Protein AF-A0A951AN51-F1 (afdb_monomer_lite)

pLDDT: mean 74.95, std 13.38, range [35.12, 96.12]

Secondary structure (DSSP, 8-state):
--HHHHHHHHSHHHHHHHHHHHHHHHHHHHHH--BTTB--THHHHHHHHHHHHHTT----HHHHHHHHHHHHHHHHHHHHHHHHHHHHHHHHHHHHHHHHHHHHHHHHHHHHHHHHHHHH---HHHHHHHHHHHHHHTT--

Radius of gyration: 22.22 Å; chains: 1; bounding box: 64×44×49 Å

Sequence (141 aa):
MFQWMEILAQGPVAKAILAFSIVAAVGLAFGSLEIRRIRLGAAGVLFAGIFFGQLGMHIDERILEFVRDFGLLLFVYTVGLQVGPGFFSSMKQKGLQLNALGATVVLSGGLIVAGVRFLFHFSAPGIGGLFASGTTDLANH

Foldseek 3Di:
DCVVVVVVCVDLLNVVVVVLVVLQVQLQVQQCDDDPNDRNHVVSSVVSCVVVVVVPPDRPVVNVVVCVVVVVVVVCVVVCVVCVVVLVVCCVPPVPVVVVVVVVVVVVLVVVLVVCCVPPVDDPVVSVVVSVVVVVPPPPD

Structure (mmCIF, N/CA/C/O backbone):
data_AF-A0A951AN51-F1
#
_entry.id   AF-A0A951AN51-F1
#
loop_
_atom_site.group_PDB
_atom_site.id
_atom_site.type_symbol
_atom_site.label_atom_id
_atom_site.label_alt_id
_atom_site.label_comp_id
_atom_site.label_asym_id
_atom_site.label_entity_id
_atom_site.label_seq_id
_atom_site.pdbx_PDB_ins_code
_atom_site.Cartn_x
_atom_site.Cartn_y
_atom_site.Cartn_z
_atom_site.occupancy
_atom_site.B_iso_or_equiv
_atom_site.auth_seq_id
_atom_site.auth_comp_id
_atom_site.auth_asym_id
_atom_site.auth_atom_id
_atom_site.pdbx_PDB_model_num
ATOM 1 N N . MET A 1 1 ? 35.900 4.186 -16.635 1.00 51.53 1 MET A N 1
ATOM 2 C CA . MET A 1 1 ? 35.244 4.931 -15.532 1.00 51.53 1 MET A CA 1
ATOM 3 C C . MET A 1 1 ? 33.712 4.822 -15.557 1.00 51.53 1 MET A C 1
ATOM 5 O O . MET A 1 1 ? 33.131 4.767 -14.487 1.00 51.53 1 MET A O 1
ATOM 9 N N . PHE A 1 2 ? 33.057 4.681 -16.723 1.00 67.50 2 PHE A N 1
ATOM 10 C CA . PHE A 1 2 ? 31.586 4.558 -16.846 1.00 67.50 2 PHE A CA 1
ATOM 11 C C . PHE A 1 2 ? 31.007 3.125 -16.796 1.00 67.50 2 PHE A C 1
ATOM 13 O O . PHE A 1 2 ? 29.797 2.940 -16.832 1.00 67.50 2 PHE A O 1
ATOM 20 N N . GLN A 1 3 ? 31.852 2.103 -16.657 1.00 63.06 3 GLN A N 1
ATOM 21 C CA . GLN A 1 3 ? 31.457 0.690 -16.765 1.00 63.06 3 GLN A CA 1
ATOM 22 C C . GLN A 1 3 ? 30.563 0.206 -15.605 1.00 63.06 3 GLN A C 1
ATOM 24 O O . GLN A 1 3 ? 29.712 -0.657 -15.782 1.00 63.06 3 GLN A O 1
ATOM 29 N N . TRP A 1 4 ? 30.692 0.815 -14.422 1.00 65.19 4 TRP A N 1
ATOM 30 C CA . TRP A 1 4 ? 29.842 0.518 -13.263 1.00 65.19 4 TRP A CA 1
ATOM 31 C C . TRP A 1 4 ? 28.395 0.978 -13.457 1.00 65.19 4 TRP A C 1
ATOM 33 O O . TRP A 1 4 ? 27.475 0.338 -12.956 1.00 65.19 4 TRP A O 1
ATOM 43 N N . MET A 1 5 ? 28.179 2.054 -14.219 1.00 58.59 5 MET A N 1
ATOM 44 C CA . MET A 1 5 ? 26.834 2.548 -14.518 1.00 58.59 5 MET A CA 1
ATOM 45 C C . MET A 1 5 ? 26.113 1.637 -15.512 1.00 58.59 5 MET A C 1
ATOM 47 O O . MET A 1 5 ? 24.915 1.431 -15.367 1.00 58.59 5 MET A O 1
ATOM 51 N N . GLU A 1 6 ? 26.831 1.032 -16.463 1.00 62.28 6 GLU A N 1
ATOM 52 C CA . GLU A 1 6 ? 26.261 0.017 -17.357 1.00 62.28 6 GLU A CA 1
ATOM 53 C C . GLU A 1 6 ? 25.899 -1.270 -16.619 1.00 62.28 6 GLU A C 1
ATOM 55 O O . GLU A 1 6 ? 24.825 -1.808 -16.853 1.00 62.28 6 GLU A O 1
ATOM 60 N N . ILE A 1 7 ? 26.729 -1.739 -15.685 1.00 60.94 7 ILE A N 1
ATOM 61 C CA . ILE A 1 7 ? 26.425 -2.947 -14.896 1.00 60.94 7 ILE A CA 1
ATOM 62 C C . ILE A 1 7 ? 25.193 -2.717 -14.004 1.00 60.94 7 ILE A C 1
ATOM 64 O O . ILE A 1 7 ? 24.346 -3.602 -13.874 1.00 60.94 7 ILE A O 1
ATOM 68 N N . LEU A 1 8 ? 25.046 -1.508 -13.448 1.00 58.47 8 LEU A N 1
ATOM 69 C CA . LEU A 1 8 ? 23.849 -1.116 -12.701 1.00 58.47 8 LEU A CA 1
ATOM 70 C C . LEU A 1 8 ? 22.628 -0.936 -13.619 1.00 58.47 8 LEU A C 1
ATOM 72 O O . LEU A 1 8 ? 21.544 -1.368 -13.246 1.00 58.47 8 LEU A O 1
ATOM 76 N N . ALA A 1 9 ? 22.781 -0.367 -14.820 1.00 56.53 9 ALA A N 1
ATOM 77 C CA . ALA A 1 9 ? 21.678 -0.110 -15.756 1.00 56.53 9 ALA A CA 1
ATOM 78 C C . ALA A 1 9 ? 21.217 -1.349 -16.551 1.00 56.53 9 ALA A C 1
ATOM 80 O O . ALA A 1 9 ? 20.058 -1.426 -16.962 1.00 56.53 9 ALA A O 1
ATOM 81 N N . GLN A 1 10 ? 22.095 -2.330 -16.770 1.00 58.25 10 GLN A N 1
ATOM 82 C CA . GLN A 1 10 ? 21.780 -3.572 -17.485 1.00 58.25 10 GLN A CA 1
ATOM 83 C C . GLN A 1 10 ? 21.182 -4.650 -16.567 1.00 58.25 10 GLN A C 1
ATOM 85 O O . GLN A 1 10 ? 20.599 -5.617 -17.065 1.00 58.25 10 GLN A O 1
ATOM 90 N N . GLY A 1 11 ? 21.272 -4.469 -15.245 1.00 69.06 11 GLY A N 1
ATOM 91 C CA . GLY A 1 11 ? 20.715 -5.384 -14.255 1.00 69.06 11 GLY A CA 1
ATOM 92 C C . GLY A 1 11 ? 19.180 -5.492 -14.336 1.00 69.06 11 GLY A C 1
ATOM 93 O O . GLY A 1 11 ? 18.504 -4.471 -14.498 1.00 69.06 11 GLY A O 1
ATOM 94 N N . PRO A 1 12 ? 18.596 -6.695 -14.155 1.00 71.62 12 PRO A N 1
ATOM 95 C CA . PRO A 1 12 ? 17.140 -6.901 -14.123 1.00 71.62 12 PRO A CA 1
ATOM 96 C C . PRO A 1 12 ? 16.417 -5.970 -13.136 1.00 71.62 12 PRO A C 1
ATOM 98 O O . PRO A 1 12 ? 15.301 -5.521 -13.389 1.00 71.62 12 PRO A O 1
ATOM 101 N N . VAL A 1 13 ? 17.095 -5.624 -12.037 1.00 79.81 13 VAL A N 1
ATOM 102 C CA . VAL A 1 13 ? 16.582 -4.764 -10.965 1.00 79.81 13 VAL A CA 1
ATOM 103 C C . VAL A 1 13 ? 16.401 -3.316 -11.416 1.00 79.81 13 VAL A C 1
ATOM 105 O O . VAL A 1 13 ? 15.356 -2.727 -11.154 1.00 79.81 13 VAL A O 1
ATOM 108 N N . ALA A 1 14 ? 17.369 -2.734 -12.128 1.00 81.69 14 ALA A N 1
ATOM 109 C CA . ALA A 1 14 ? 17.257 -1.348 -12.578 1.00 81.69 14 ALA A CA 1
ATOM 110 C C . ALA A 1 14 ? 16.135 -1.173 -13.606 1.00 81.69 14 ALA A C 1
ATOM 112 O O . ALA A 1 14 ? 15.373 -0.211 -13.522 1.00 81.69 14 ALA A O 1
ATOM 113 N N . LYS A 1 15 ? 15.975 -2.142 -14.518 1.00 80.31 15 LYS A N 1
ATOM 114 C CA . LYS A 1 15 ? 14.854 -2.167 -15.471 1.00 80.31 15 LYS A CA 1
ATOM 115 C C . LYS A 1 15 ? 13.505 -2.243 -14.752 1.00 80.31 15 LYS A C 1
ATOM 117 O O . LYS A 1 15 ? 12.590 -1.511 -15.116 1.00 80.31 15 LYS A O 1
ATOM 122 N N . ALA A 1 16 ? 13.400 -3.069 -13.709 1.00 84.06 16 ALA A N 1
ATOM 123 C CA . ALA A 1 16 ? 12.181 -3.192 -12.914 1.00 84.06 16 ALA A CA 1
ATOM 124 C C . ALA A 1 16 ? 11.853 -1.904 -12.144 1.00 84.06 16 ALA A C 1
ATOM 126 O O . ALA A 1 16 ? 10.725 -1.425 -12.210 1.00 84.06 16 ALA A O 1
ATOM 127 N N . ILE A 1 17 ? 12.836 -1.297 -11.470 1.00 86.31 17 ILE A N 1
ATOM 128 C CA . ILE A 1 17 ? 12.642 -0.031 -10.743 1.00 86.31 17 ILE A CA 1
ATOM 129 C C . ILE A 1 17 ? 12.219 1.084 -11.704 1.00 86.31 17 ILE A C 1
ATOM 131 O O . ILE A 1 17 ? 11.298 1.843 -11.396 1.00 86.31 17 ILE A O 1
ATOM 135 N N . LEU A 1 18 ? 12.852 1.171 -12.877 1.00 85.94 18 LEU A N 1
ATOM 136 C CA . LEU A 1 18 ? 12.492 2.148 -13.904 1.00 85.94 18 LEU A CA 1
ATOM 137 C C . LEU A 1 18 ? 11.058 1.924 -14.407 1.00 85.94 18 LEU A C 1
ATOM 139 O O . LEU A 1 18 ? 10.285 2.876 -14.476 1.00 85.94 18 LEU A O 1
ATOM 143 N N . ALA A 1 19 ? 10.679 0.672 -14.682 1.00 85.88 19 ALA A N 1
ATOM 144 C CA . ALA A 1 19 ? 9.320 0.318 -15.081 1.00 85.88 19 ALA A CA 1
ATOM 145 C C . ALA A 1 19 ? 8.294 0.700 -14.002 1.00 85.88 19 ALA A C 1
ATOM 147 O O . ALA A 1 19 ? 7.336 1.408 -14.304 1.00 85.88 19 ALA A O 1
ATOM 148 N N . PHE A 1 20 ? 8.517 0.325 -12.737 1.00 88.69 20 PHE A N 1
ATOM 149 C CA . PHE A 1 20 ? 7.626 0.697 -11.632 1.00 88.69 20 PHE A CA 1
ATOM 150 C C . PHE A 1 20 ? 7.529 2.211 -11.447 1.00 88.69 20 PHE A C 1
ATOM 152 O O . PHE A 1 20 ? 6.441 2.724 -11.197 1.00 88.69 20 PHE A O 1
ATOM 159 N N . SER A 1 21 ? 8.636 2.934 -11.620 1.00 87.75 21 SER A N 1
ATOM 160 C CA . SER A 1 21 ? 8.659 4.396 -11.520 1.00 87.75 21 SER A CA 1
ATOM 161 C C . SER A 1 21 ? 7.838 5.049 -12.630 1.00 87.75 21 SER A C 1
ATOM 163 O O . SER A 1 21 ? 7.084 5.978 -12.357 1.00 87.75 21 SER A O 1
ATOM 165 N N . ILE A 1 22 ? 7.924 4.542 -13.865 1.00 88.62 22 ILE A N 1
ATOM 166 C CA . ILE A 1 22 ? 7.106 5.016 -14.991 1.00 88.62 22 ILE A CA 1
ATOM 167 C C . ILE A 1 22 ? 5.629 4.704 -14.743 1.00 88.62 22 ILE A C 1
ATOM 169 O O . ILE A 1 22 ? 4.798 5.600 -14.869 1.00 88.62 22 ILE A O 1
ATOM 173 N N . VAL A 1 23 ? 5.295 3.474 -14.340 1.00 89.25 23 VAL A N 1
ATOM 174 C CA . VAL A 1 23 ? 3.911 3.081 -14.024 1.00 89.25 23 VAL A CA 1
ATOM 175 C C . VAL A 1 23 ? 3.339 3.957 -12.912 1.00 89.25 23 VAL A C 1
ATOM 177 O O . VAL A 1 23 ? 2.220 4.449 -13.042 1.00 89.25 23 VAL A O 1
ATOM 180 N N . ALA A 1 24 ? 4.105 4.203 -11.847 1.00 88.56 24 ALA A N 1
ATOM 181 C CA . ALA A 1 24 ? 3.690 5.062 -10.746 1.00 88.56 24 ALA A CA 1
ATOM 182 C C . ALA A 1 24 ? 3.545 6.525 -11.187 1.00 88.56 24 ALA A C 1
ATOM 184 O O . ALA A 1 24 ? 2.539 7.150 -10.870 1.00 88.56 24 ALA A O 1
ATOM 185 N N . ALA A 1 25 ? 4.495 7.069 -11.952 1.00 89.69 25 ALA A N 1
ATOM 186 C CA . ALA A 1 25 ? 4.436 8.445 -12.444 1.00 89.69 25 ALA A CA 1
ATOM 187 C C . ALA A 1 25 ? 3.233 8.665 -13.371 1.00 89.69 25 ALA A C 1
ATOM 189 O O . ALA A 1 25 ? 2.476 9.618 -13.188 1.00 89.69 25 ALA A O 1
ATOM 190 N N . VAL A 1 26 ? 3.019 7.754 -14.322 1.00 88.94 26 VAL A N 1
ATOM 191 C CA . VAL A 1 26 ? 1.871 7.775 -15.233 1.00 88.94 26 VAL A CA 1
ATOM 192 C C . VAL A 1 26 ? 0.575 7.600 -14.443 1.00 88.94 26 VAL A C 1
ATOM 194 O O . VAL A 1 26 ? -0.347 8.394 -14.593 1.00 88.94 26 VAL A O 1
ATOM 197 N N . GLY A 1 27 ? 0.517 6.625 -13.540 1.00 88.19 27 GLY A N 1
ATOM 198 C CA . GLY A 1 27 ? -0.647 6.367 -12.699 1.00 88.19 27 GLY A CA 1
ATOM 199 C C . GLY A 1 27 ? -1.020 7.529 -11.779 1.00 88.19 27 GLY A C 1
ATOM 200 O O . GLY A 1 27 ? -2.202 7.824 -11.623 1.00 88.19 27 GLY A O 1
ATOM 201 N N . LEU A 1 28 ? -0.035 8.231 -11.212 1.00 87.69 28 LEU A N 1
ATOM 202 C CA . LEU A 1 28 ? -0.252 9.433 -10.402 1.00 87.69 28 LEU A CA 1
ATOM 203 C C . LEU A 1 28 ? -0.687 10.618 -11.268 1.00 87.69 28 LEU A C 1
ATOM 205 O O . LEU A 1 28 ? -1.610 11.336 -10.886 1.00 87.69 28 LEU A O 1
ATOM 209 N N . ALA A 1 29 ? -0.077 10.794 -12.446 1.00 87.06 29 ALA A N 1
ATOM 210 C CA . ALA A 1 29 ? -0.486 11.814 -13.406 1.00 87.06 29 ALA A CA 1
ATOM 211 C C . ALA A 1 29 ? -1.953 11.615 -13.815 1.00 87.06 29 ALA A C 1
ATOM 213 O O . ALA A 1 29 ? -2.758 12.529 -13.644 1.00 87.06 29 ALA A O 1
ATOM 214 N N . PHE A 1 30 ? -2.336 10.402 -14.230 1.00 84.25 30 PHE A N 1
ATOM 215 C CA . PHE A 1 30 ? -3.727 10.051 -14.533 1.00 84.25 30 PHE A CA 1
ATOM 216 C C . PHE A 1 30 ? -4.643 10.124 -13.303 1.00 84.25 30 PHE A C 1
ATOM 218 O O . PHE A 1 30 ? -5.778 10.576 -13.418 1.00 84.25 30 PHE A O 1
ATOM 225 N N . GLY A 1 31 ? -4.160 9.743 -12.118 1.00 79.88 31 GLY A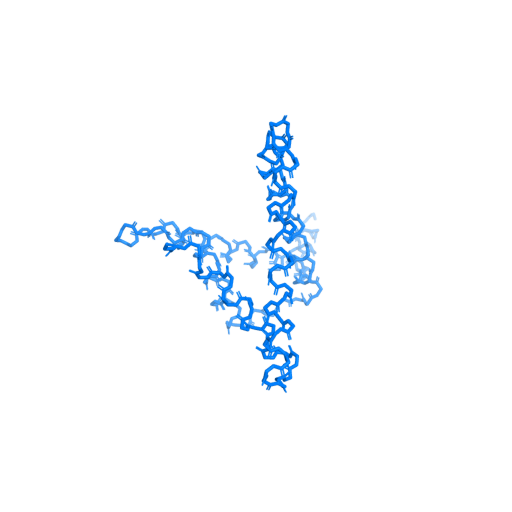 N 1
ATOM 226 C CA . GLY A 1 31 ? -4.909 9.829 -10.860 1.00 79.88 31 GLY A CA 1
ATOM 227 C C . GLY A 1 31 ? -5.227 11.265 -10.430 1.00 79.88 31 GLY A C 1
ATOM 228 O O . GLY A 1 31 ? -6.235 11.501 -9.759 1.00 79.88 31 GLY A O 1
ATOM 229 N N . SER A 1 32 ? -4.392 12.222 -10.839 1.00 74.25 32 SER A N 1
ATOM 230 C CA . SER A 1 32 ? -4.588 13.654 -10.593 1.00 74.25 32 SER A CA 1
ATOM 231 C C . SER A 1 32 ? -5.494 14.350 -11.614 1.00 74.25 32 SER A C 1
ATOM 233 O O . SER A 1 32 ? -5.930 15.472 -11.355 1.00 74.25 32 SER A O 1
ATOM 235 N N . LEU A 1 33 ? -5.813 13.699 -12.742 1.00 75.12 33 LEU A N 1
ATOM 236 C CA . LEU A 1 33 ? -6.761 14.234 -13.716 1.00 75.12 33 LEU A CA 1
ATOM 237 C C . LEU A 1 33 ? -8.169 14.207 -13.113 1.00 75.12 33 LEU A C 1
ATOM 239 O O . LEU A 1 33 ? -8.799 13.161 -12.966 1.00 75.12 33 LEU A O 1
ATOM 243 N N . GLU A 1 34 ? -8.667 15.386 -12.757 1.00 66.81 34 GLU A N 1
ATOM 244 C CA . GLU A 1 34 ? -10.044 15.572 -12.320 1.00 66.81 34 GLU A CA 1
ATOM 245 C C . GLU A 1 34 ? -10.965 15.636 -13.532 1.00 66.81 34 GLU A C 1
ATOM 247 O O . GLU A 1 34 ? -11.127 16.678 -14.171 1.00 66.81 34 GLU A O 1
ATOM 252 N N . ILE A 1 35 ? -11.626 14.522 -13.834 1.00 64.31 35 ILE A N 1
ATOM 253 C CA . ILE A 1 35 ? -12.756 14.536 -14.756 1.00 64.31 35 ILE A CA 1
ATOM 254 C C . ILE A 1 35 ? -14.009 14.766 -13.915 1.00 64.31 35 ILE A C 1
ATOM 256 O O . ILE A 1 35 ? -14.443 13.905 -13.152 1.00 64.31 35 ILE A O 1
ATOM 260 N N . ARG A 1 36 ? -14.608 15.954 -14.069 1.00 55.66 36 ARG A N 1
ATOM 261 C CA . ARG A 1 36 ? -15.991 16.232 -13.645 1.00 55.66 36 ARG A CA 1
ATOM 262 C C . ARG A 1 36 ? -16.227 15.994 -12.134 1.00 55.66 36 ARG A C 1
ATOM 264 O O . ARG A 1 36 ? -17.151 15.284 -11.757 1.00 55.66 36 ARG A O 1
ATOM 271 N N . ARG A 1 37 ? -15.409 16.639 -11.282 1.00 64.69 37 ARG A N 1
ATOM 272 C CA . ARG A 1 37 ? -15.448 16.640 -9.792 1.00 64.69 37 ARG A CA 1
ATOM 273 C C . ARG A 1 37 ? -14.994 15.364 -9.064 1.00 64.69 37 ARG A C 1
ATOM 275 O O . ARG A 1 37 ? -14.994 15.374 -7.835 1.00 64.69 37 ARG A O 1
ATOM 282 N N . ILE A 1 38 ? -14.572 14.306 -9.756 1.00 70.56 38 ILE A N 1
ATOM 283 C CA . ILE A 1 38 ? -14.084 13.081 -9.101 1.00 70.56 38 ILE A CA 1
ATOM 284 C C . ILE A 1 38 ? -12.570 12.972 -9.298 1.00 70.56 38 ILE A C 1
ATOM 286 O O . ILE A 1 38 ? -12.083 12.890 -10.424 1.00 70.56 38 ILE A O 1
ATOM 290 N N . ARG A 1 39 ? -11.826 12.973 -8.187 1.00 69.06 39 ARG A N 1
ATOM 291 C CA . ARG A 1 39 ? -10.391 12.667 -8.164 1.00 69.06 39 ARG A CA 1
ATOM 292 C C . ARG A 1 39 ? -10.212 11.157 -8.141 1.00 69.06 39 ARG A C 1
ATOM 294 O O . ARG A 1 39 ? -10.645 10.509 -7.193 1.00 69.06 39 ARG A O 1
ATOM 301 N N . LEU A 1 40 ? -9.542 10.608 -9.149 1.00 72.69 40 LEU A N 1
ATOM 302 C CA . LEU A 1 40 ? -9.213 9.181 -9.203 1.00 72.69 40 LEU A CA 1
ATOM 303 C C . LEU A 1 40 ? -8.195 8.792 -8.116 1.00 72.69 40 LEU A C 1
ATOM 305 O O . LEU A 1 40 ? -8.225 7.667 -7.620 1.00 72.69 40 LEU A O 1
ATOM 309 N N . GLY A 1 41 ? -7.322 9.715 -7.702 1.00 81.12 41 GLY A N 1
ATOM 310 C CA . GLY A 1 41 ? -6.415 9.525 -6.568 1.00 81.12 41 GLY A CA 1
ATOM 311 C C . GLY A 1 41 ? -5.587 8.241 -6.694 1.00 81.12 41 GLY A C 1
ATOM 312 O O . GLY A 1 41 ? -4.964 7.994 -7.725 1.00 81.12 41 GLY A O 1
ATOM 313 N N . ALA A 1 42 ? -5.616 7.402 -5.653 1.00 80.44 42 ALA A N 1
ATOM 314 C CA . ALA A 1 42 ? -4.915 6.115 -5.627 1.00 80.44 42 ALA A CA 1
ATOM 315 C C . ALA A 1 42 ? -5.444 5.101 -6.663 1.00 80.44 42 ALA A C 1
ATOM 317 O O . ALA A 1 42 ? -4.683 4.250 -7.126 1.00 80.44 42 ALA A O 1
ATOM 318 N N . ALA A 1 43 ? -6.711 5.206 -7.083 1.00 85.12 43 ALA A N 1
ATOM 319 C CA . ALA A 1 43 ? -7.277 4.312 -8.092 1.00 85.12 43 ALA A CA 1
ATOM 320 C C . ALA A 1 43 ? -6.618 4.508 -9.469 1.00 85.12 43 ALA A C 1
ATOM 322 O O . ALA A 1 43 ? -6.464 3.544 -10.211 1.00 85.12 43 ALA A O 1
ATOM 323 N N . GLY A 1 44 ? -6.151 5.721 -9.795 1.00 85.31 44 GLY A N 1
ATOM 324 C CA . GLY A 1 44 ? -5.423 5.983 -11.045 1.00 85.31 44 GLY A CA 1
ATOM 325 C C . GLY A 1 44 ? -4.121 5.182 -11.161 1.00 85.31 44 GLY A C 1
ATOM 326 O O . GLY A 1 44 ? -3.814 4.645 -12.225 1.00 85.31 44 GLY A O 1
ATOM 327 N N . VAL A 1 45 ? -3.403 5.017 -10.046 1.00 88.06 45 VAL A N 1
ATOM 328 C CA . VAL A 1 45 ? -2.189 4.186 -9.980 1.00 88.06 45 VAL A CA 1
ATOM 329 C C . VAL A 1 45 ? -2.525 2.707 -10.159 1.00 88.06 45 VAL A C 1
ATOM 331 O O . VAL A 1 45 ? -1.823 2.008 -10.888 1.00 88.06 45 VAL A O 1
ATOM 334 N N . LEU A 1 46 ? -3.627 2.243 -9.561 1.00 89.00 46 LEU A N 1
ATOM 335 C CA . LEU A 1 46 ? -4.118 0.872 -9.723 1.00 89.00 46 LEU A CA 1
ATOM 336 C C . LEU A 1 46 ? -4.461 0.566 -11.192 1.00 89.00 46 LEU A C 1
ATOM 338 O O . LEU A 1 46 ? -3.992 -0.432 -11.736 1.00 89.00 46 LEU A O 1
ATOM 342 N N . PHE A 1 47 ? -5.236 1.434 -11.850 1.00 89.44 47 PHE A N 1
ATOM 343 C CA . PHE A 1 47 ? -5.619 1.248 -13.253 1.00 89.44 47 PHE A CA 1
ATOM 344 C C . PHE A 1 47 ? -4.413 1.260 -14.191 1.00 89.44 47 PHE A C 1
ATOM 346 O O . PHE A 1 47 ? -4.327 0.408 -15.075 1.00 89.44 47 PHE A O 1
ATOM 353 N N . ALA A 1 48 ? -3.457 2.170 -13.977 1.00 88.81 48 ALA A N 1
ATOM 354 C CA . ALA A 1 48 ? -2.206 2.167 -14.729 1.00 88.81 48 ALA A CA 1
ATOM 355 C C . ALA A 1 48 ? -1.441 0.849 -14.520 1.00 88.81 48 ALA A C 1
ATOM 357 O O . ALA A 1 48 ? -1.008 0.238 -15.493 1.00 88.81 48 ALA A O 1
ATOM 358 N N . GLY A 1 49 ? -1.339 0.359 -13.282 1.00 87.50 49 GLY A N 1
ATOM 359 C CA . GLY A 1 49 ? -0.702 -0.924 -12.977 1.00 87.50 49 GLY A CA 1
ATOM 360 C C . GLY A 1 49 ? -1.338 -2.110 -13.706 1.00 87.50 49 GLY A C 1
ATOM 361 O O . GLY A 1 49 ? -0.620 -2.918 -14.290 1.00 87.50 49 GLY A O 1
ATOM 362 N N . ILE A 1 50 ? -2.672 -2.188 -13.740 1.00 89.00 50 ILE A N 1
ATOM 363 C CA . ILE A 1 50 ? -3.400 -3.240 -14.470 1.00 89.00 50 ILE A CA 1
ATOM 364 C C . ILE A 1 50 ? -3.144 -3.123 -15.976 1.00 89.00 50 ILE A C 1
ATOM 366 O O . ILE A 1 50 ? -2.789 -4.111 -16.615 1.00 89.00 50 ILE A O 1
ATOM 370 N N . PHE A 1 51 ? -3.258 -1.916 -16.534 1.00 89.56 51 PHE A N 1
ATOM 371 C CA . PHE A 1 51 ? -3.040 -1.664 -17.958 1.00 89.56 51 PHE A CA 1
ATOM 372 C C . PHE A 1 51 ? -1.625 -2.063 -18.400 1.00 89.56 51 PHE A C 1
ATOM 374 O O . PHE A 1 51 ? -1.456 -2.835 -19.342 1.00 89.56 51 PHE A O 1
ATOM 381 N N . PHE A 1 52 ? -0.599 -1.602 -17.679 1.00 86.44 52 PHE A N 1
ATOM 382 C CA . PHE A 1 52 ? 0.795 -1.944 -17.964 1.00 86.44 52 PHE A CA 1
ATOM 383 C C . PHE A 1 52 ? 1.139 -3.408 -17.641 1.00 86.44 52 PHE A C 1
ATOM 385 O O . PHE A 1 52 ? 2.014 -3.982 -18.289 1.00 86.44 52 PHE A O 1
ATOM 392 N N . GLY A 1 53 ? 0.436 -4.035 -16.694 1.00 85.12 53 GLY A N 1
ATOM 393 C CA . GLY A 1 53 ? 0.540 -5.469 -16.422 1.00 85.12 53 GLY A CA 1
ATOM 394 C C . GLY A 1 53 ? 0.006 -6.322 -17.576 1.00 85.12 53 GLY A C 1
ATOM 395 O O . GLY A 1 53 ? 0.656 -7.282 -17.986 1.00 85.12 53 GLY A O 1
ATOM 396 N N . GLN A 1 54 ? -1.129 -5.935 -18.167 1.00 85.50 54 GLN A N 1
ATOM 397 C CA . GLN A 1 54 ? -1.709 -6.617 -19.332 1.00 85.50 54 GLN A CA 1
ATOM 398 C C . GLN A 1 54 ? -0.882 -6.443 -20.614 1.00 85.50 54 GLN A C 1
ATOM 400 O O . GLN A 1 54 ? -0.940 -7.302 -21.490 1.00 85.50 54 GLN A O 1
ATOM 405 N N . LEU A 1 55 ? -0.072 -5.381 -20.718 1.00 83.12 55 LEU A N 1
ATOM 406 C CA . LEU A 1 55 ? 0.881 -5.184 -21.820 1.00 83.12 55 LEU A CA 1
ATOM 407 C C . LEU A 1 55 ? 2.064 -6.174 -21.798 1.00 83.12 55 LEU A C 1
ATOM 409 O O . LEU A 1 55 ? 2.908 -6.133 -22.692 1.00 83.12 55 LEU A O 1
ATOM 413 N N . GLY A 1 56 ? 2.132 -7.076 -20.811 1.00 71.06 56 GLY A N 1
ATOM 414 C CA . GLY A 1 56 ? 3.128 -8.145 -20.780 1.00 71.06 56 GLY A CA 1
ATOM 415 C C . GLY A 1 56 ? 4.528 -7.652 -20.419 1.00 71.06 56 GLY A C 1
ATOM 416 O O . GLY A 1 56 ? 5.519 -8.149 -20.961 1.00 71.06 56 GLY A O 1
ATOM 417 N N . MET A 1 57 ? 4.636 -6.668 -19.517 1.00 72.25 57 MET A N 1
ATOM 418 C CA . MET A 1 57 ? 5.933 -6.301 -18.947 1.00 72.25 57 MET A CA 1
ATOM 419 C C . MET A 1 57 ? 6.498 -7.481 -18.153 1.00 72.25 57 MET A C 1
ATOM 421 O O . MET A 1 57 ? 6.081 -7.759 -17.031 1.00 72.25 57 MET A O 1
ATOM 425 N N . HIS A 1 58 ? 7.465 -8.172 -18.752 1.00 69.25 58 HIS A N 1
ATOM 426 C CA . HIS A 1 58 ? 8.167 -9.289 -18.134 1.00 69.25 58 HIS A CA 1
ATOM 427 C C . HIS A 1 58 ? 9.175 -8.750 -17.112 1.00 69.25 58 HIS A C 1
ATOM 429 O O . HIS A 1 58 ? 10.313 -8.416 -17.447 1.00 69.25 58 HIS A O 1
ATOM 435 N N . ILE A 1 59 ? 8.726 -8.628 -15.864 1.00 79.31 59 ILE A N 1
ATOM 436 C CA . ILE A 1 59 ? 9.567 -8.359 -14.695 1.00 79.31 59 ILE A CA 1
ATOM 437 C C . ILE A 1 59 ? 9.840 -9.698 -13.998 1.00 79.31 59 ILE A C 1
ATOM 439 O O . ILE A 1 59 ? 8.962 -10.553 -13.943 1.00 79.31 59 ILE A O 1
ATOM 443 N N . ASP A 1 60 ? 11.059 -9.886 -13.487 1.00 84.81 60 ASP A N 1
ATOM 444 C CA . ASP A 1 60 ? 11.435 -11.081 -12.720 1.00 84.81 60 ASP A CA 1
ATOM 445 C C . ASP A 1 60 ? 10.495 -11.263 -11.515 1.00 84.81 60 ASP A C 1
ATOM 447 O O . ASP A 1 60 ? 10.263 -10.327 -10.743 1.00 84.81 60 ASP A O 1
ATOM 451 N N . GLU A 1 61 ? 9.960 -12.473 -11.358 1.00 84.81 61 GLU A N 1
ATOM 452 C CA . GLU A 1 61 ? 8.984 -12.817 -10.323 1.00 84.81 61 GLU A CA 1
ATOM 453 C C . GLU A 1 61 ? 9.508 -12.525 -8.911 1.00 84.81 61 GLU A C 1
ATOM 455 O O . GLU A 1 61 ? 8.769 -11.988 -8.088 1.00 84.81 61 GLU A O 1
ATOM 460 N N . ARG A 1 62 ? 10.810 -12.715 -8.650 1.00 85.56 62 ARG A N 1
ATOM 461 C CA . ARG A 1 62 ? 11.399 -12.379 -7.341 1.00 85.56 62 ARG A CA 1
ATOM 462 C C . ARG A 1 62 ? 11.328 -10.893 -7.023 1.00 85.56 62 ARG A C 1
ATOM 464 O O . ARG A 1 62 ? 11.202 -10.516 -5.860 1.00 85.56 62 ARG A O 1
ATOM 471 N N . ILE A 1 63 ? 11.424 -10.035 -8.038 1.00 87.56 63 ILE A N 1
ATOM 472 C CA . ILE A 1 63 ? 11.324 -8.586 -7.843 1.00 87.56 63 ILE A CA 1
ATOM 473 C C . ILE A 1 63 ? 9.865 -8.204 -7.573 1.00 87.56 63 ILE A C 1
ATOM 475 O O . ILE A 1 63 ? 9.605 -7.378 -6.700 1.00 87.56 63 ILE A O 1
ATOM 479 N N . LEU A 1 64 ? 8.915 -8.819 -8.284 1.00 87.69 64 LEU A N 1
ATOM 480 C CA . LEU A 1 64 ? 7.481 -8.619 -8.054 1.00 87.69 64 LEU A CA 1
ATOM 481 C C . LEU A 1 64 ? 7.069 -9.037 -6.637 1.00 87.69 64 LEU A C 1
ATOM 483 O O . LEU A 1 64 ? 6.384 -8.272 -5.957 1.00 87.69 64 LEU A O 1
ATOM 487 N N . GLU A 1 65 ? 7.515 -10.206 -6.175 1.00 90.25 65 GLU A N 1
ATOM 488 C CA . GLU A 1 65 ? 7.263 -10.683 -4.811 1.00 90.25 65 GLU A CA 1
ATOM 489 C C . GLU A 1 65 ? 7.860 -9.742 -3.763 1.00 90.25 65 GLU A C 1
ATOM 491 O O . GLU A 1 65 ? 7.159 -9.322 -2.843 1.00 90.25 65 GLU A O 1
ATOM 496 N N . PHE A 1 66 ? 9.115 -9.322 -3.950 1.00 91.56 66 PHE A N 1
ATOM 497 C CA . PHE A 1 66 ? 9.764 -8.371 -3.051 1.00 91.56 66 PHE A CA 1
ATOM 498 C C . PHE A 1 66 ? 9.002 -7.042 -2.957 1.00 91.56 66 PHE A C 1
ATOM 500 O O . PHE A 1 66 ? 8.745 -6.552 -1.858 1.00 91.56 66 PHE A O 1
ATOM 507 N N . VAL A 1 67 ? 8.619 -6.455 -4.097 1.00 90.38 67 VAL A N 1
ATOM 508 C CA . VAL A 1 67 ? 7.885 -5.179 -4.127 1.00 90.38 67 VAL A CA 1
ATOM 509 C C . VAL A 1 67 ? 6.503 -5.324 -3.492 1.00 90.38 67 VAL A C 1
ATOM 511 O O . VAL A 1 67 ? 6.073 -4.416 -2.779 1.00 90.38 67 VAL A O 1
ATOM 514 N N . ARG A 1 68 ? 5.819 -6.455 -3.703 1.00 91.81 68 ARG A N 1
ATOM 515 C CA . ARG A 1 68 ? 4.523 -6.744 -3.076 1.00 91.81 68 ARG A CA 1
ATOM 516 C C . ARG A 1 68 ? 4.644 -6.805 -1.557 1.00 91.81 68 ARG A C 1
ATOM 518 O O . ARG A 1 68 ? 3.891 -6.119 -0.869 1.00 91.81 68 ARG A O 1
ATOM 525 N N . ASP A 1 69 ? 5.588 -7.581 -1.044 1.00 95.12 69 ASP A N 1
ATOM 526 C CA . ASP A 1 69 ? 5.735 -7.794 0.396 1.00 95.12 69 ASP A CA 1
ATOM 527 C C . ASP A 1 69 ? 6.234 -6.523 1.094 1.00 95.12 69 ASP A C 1
ATOM 529 O O . ASP A 1 69 ? 5.713 -6.129 2.139 1.00 95.12 69 ASP A O 1
ATOM 533 N N . PHE A 1 70 ? 7.183 -5.815 0.475 1.00 94.81 70 PHE A N 1
ATOM 534 C CA . PHE A 1 70 ? 7.666 -4.528 0.967 1.00 94.81 70 PHE A CA 1
ATOM 535 C C . PHE A 1 70 ? 6.568 -3.456 0.935 1.00 94.81 70 PHE A C 1
ATOM 537 O O . PHE A 1 70 ? 6.3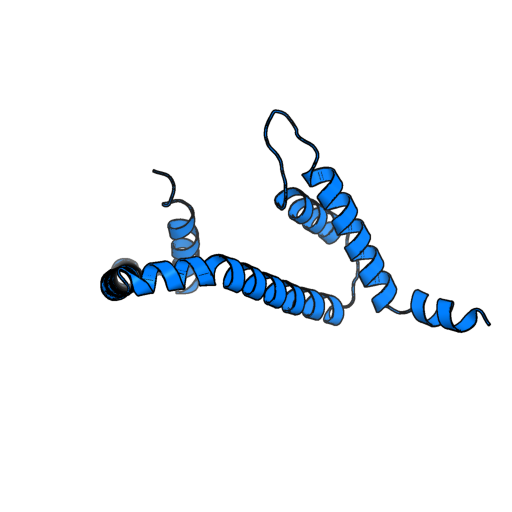74 -2.733 1.913 1.00 94.81 70 PHE A O 1
ATOM 544 N N . GLY A 1 71 ? 5.809 -3.371 -0.161 1.00 91.69 71 GLY A N 1
ATOM 545 C CA . GLY A 1 71 ? 4.684 -2.447 -0.296 1.00 91.69 71 GLY A CA 1
ATOM 546 C C . GLY A 1 71 ? 3.580 -2.727 0.721 1.00 91.69 71 GLY A C 1
ATOM 547 O O . GLY A 1 71 ? 3.072 -1.794 1.343 1.00 91.69 71 GLY A O 1
ATOM 548 N N . LEU A 1 72 ? 3.255 -4.002 0.952 1.00 95.06 72 LEU A N 1
ATOM 549 C CA . LEU A 1 72 ? 2.294 -4.413 1.972 1.00 95.06 72 LEU A CA 1
ATOM 550 C C . LEU A 1 72 ? 2.787 -4.065 3.381 1.00 95.06 72 LEU A C 1
ATOM 552 O O . LEU A 1 72 ? 2.006 -3.553 4.179 1.00 95.06 72 LEU A O 1
ATOM 556 N N . LEU A 1 73 ? 4.071 -4.280 3.681 1.00 96.12 73 LEU A N 1
ATOM 557 C CA . LEU A 1 73 ? 4.665 -3.894 4.962 1.00 96.12 73 LEU A CA 1
ATOM 558 C C . LEU A 1 73 ? 4.550 -2.382 5.193 1.00 96.12 73 LEU A C 1
ATOM 560 O O . LEU A 1 73 ? 4.103 -1.959 6.259 1.00 96.12 73 LEU A O 1
ATOM 564 N N . LEU A 1 74 ? 4.901 -1.568 4.191 1.00 94.44 74 LEU A N 1
ATOM 565 C CA . LEU A 1 74 ? 4.750 -0.112 4.256 1.00 94.44 74 LEU A CA 1
ATOM 566 C C . LEU A 1 74 ? 3.280 0.302 4.410 1.00 94.44 74 LEU A C 1
ATOM 568 O O . LEU A 1 74 ? 2.967 1.183 5.212 1.00 94.44 74 LEU A O 1
ATOM 572 N N . PHE A 1 75 ? 2.363 -0.341 3.690 1.00 92.81 75 PHE A N 1
ATOM 573 C CA . PHE A 1 75 ? 0.929 -0.087 3.809 1.00 92.81 75 PHE A CA 1
ATOM 574 C C . PHE A 1 75 ? 0.411 -0.405 5.219 1.00 92.81 75 PHE A C 1
ATOM 576 O O . PHE A 1 75 ? -0.171 0.458 5.872 1.00 92.81 75 PHE A O 1
ATOM 583 N N . VAL A 1 76 ? 0.684 -1.603 5.740 1.00 93.75 76 VAL A N 1
ATOM 584 C CA . VAL A 1 76 ? 0.272 -2.009 7.094 1.00 93.75 76 VAL A CA 1
ATOM 585 C C . VAL A 1 76 ? 0.901 -1.104 8.153 1.00 93.75 76 VAL A C 1
ATOM 587 O O . VAL A 1 76 ? 0.223 -0.716 9.102 1.00 93.75 76 VAL A O 1
ATOM 590 N N . TYR A 1 77 ? 2.165 -0.710 7.981 1.00 94.31 77 TYR A N 1
ATOM 591 C CA . TYR A 1 77 ? 2.843 0.207 8.893 1.00 94.31 77 TYR A CA 1
ATOM 592 C C . TYR A 1 77 ? 2.201 1.600 8.897 1.00 94.31 77 TYR A C 1
ATOM 594 O O . TYR A 1 77 ? 1.900 2.140 9.960 1.00 94.31 77 TYR A O 1
ATOM 602 N N . THR A 1 78 ? 1.943 2.176 7.720 1.00 91.00 78 THR A N 1
ATOM 603 C CA . THR A 1 78 ? 1.312 3.502 7.600 1.00 91.00 78 THR A CA 1
ATOM 604 C C . THR A 1 78 ? -0.111 3.512 8.145 1.00 91.00 78 THR A C 1
ATOM 606 O O . THR A 1 78 ? -0.452 4.412 8.914 1.00 91.00 78 THR A O 1
ATOM 609 N N . VAL A 1 79 ? -0.918 2.495 7.826 1.00 89.56 79 VAL A N 1
ATOM 610 C CA . VAL A 1 79 ? -2.253 2.316 8.413 1.00 89.56 79 VAL A CA 1
ATOM 611 C C . VAL A 1 79 ? -2.135 2.170 9.926 1.00 89.56 79 VAL A C 1
ATOM 613 O O . VAL A 1 79 ? -2.812 2.895 10.646 1.00 89.56 79 VAL A O 1
ATOM 616 N N . GLY A 1 80 ? -1.228 1.320 10.415 1.00 87.06 80 GLY A N 1
ATOM 617 C CA . GLY A 1 80 ? -0.974 1.103 11.841 1.00 87.06 80 GLY A CA 1
ATOM 618 C C . GLY A 1 80 ? -0.619 2.384 12.598 1.00 87.06 80 GLY A C 1
ATOM 619 O O . GLY A 1 80 ? -1.145 2.624 13.685 1.00 87.06 80 GLY A O 1
ATOM 620 N N . LEU A 1 81 ? 0.210 3.248 12.009 1.00 88.06 81 LEU A N 1
ATOM 621 C CA . LEU A 1 81 ? 0.548 4.552 12.582 1.00 88.06 81 LEU A CA 1
ATOM 622 C C . LEU A 1 81 ? -0.611 5.556 12.540 1.00 88.06 81 LEU A C 1
ATOM 624 O O . LEU A 1 81 ? -0.741 6.345 13.470 1.00 88.06 81 LEU A O 1
ATOM 628 N 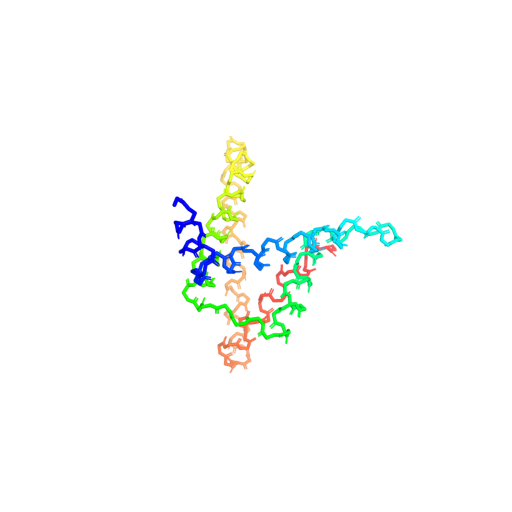N . GLN A 1 82 ? -1.450 5.553 11.500 1.00 85.88 82 GLN A N 1
ATOM 629 C CA . GLN A 1 82 ? -2.615 6.448 11.420 1.00 85.88 82 GLN A CA 1
ATOM 630 C C . GLN A 1 82 ? -3.724 6.030 12.391 1.00 85.88 82 GLN A C 1
ATOM 632 O O . GLN A 1 82 ? -4.307 6.870 13.078 1.00 85.88 82 GLN A O 1
ATOM 637 N N . VAL A 1 83 ? -4.004 4.728 12.476 1.00 77.44 83 VAL A N 1
ATOM 638 C CA . VAL A 1 83 ? -5.058 4.186 13.346 1.00 77.44 83 VAL A CA 1
ATOM 639 C C . VAL A 1 83 ? -4.597 4.026 14.797 1.00 77.44 83 VAL A C 1
ATOM 641 O O . VAL A 1 83 ? -5.431 4.020 15.700 1.00 77.44 83 VAL A O 1
ATOM 644 N N . GLY A 1 84 ? -3.286 3.959 15.053 1.00 74.81 84 GLY A N 1
ATOM 645 C CA . GLY A 1 84 ? -2.697 3.796 16.387 1.00 74.81 84 GLY A CA 1
ATOM 646 C C . GLY A 1 84 ? -3.113 4.871 17.407 1.00 74.81 84 GLY A C 1
ATOM 647 O O . GLY A 1 84 ? -3.620 4.514 18.473 1.00 74.81 84 GLY A O 1
ATOM 648 N N . PRO A 1 85 ? -2.974 6.180 17.112 1.00 73.38 85 PRO A N 1
ATOM 649 C CA . PRO A 1 85 ? -3.408 7.262 18.000 1.00 73.38 85 PRO A CA 1
ATOM 650 C C . PRO A 1 85 ? -4.921 7.253 18.251 1.00 73.38 85 PRO A C 1
ATOM 652 O O . PRO A 1 85 ? -5.364 7.455 19.384 1.00 73.38 85 PRO A O 1
ATOM 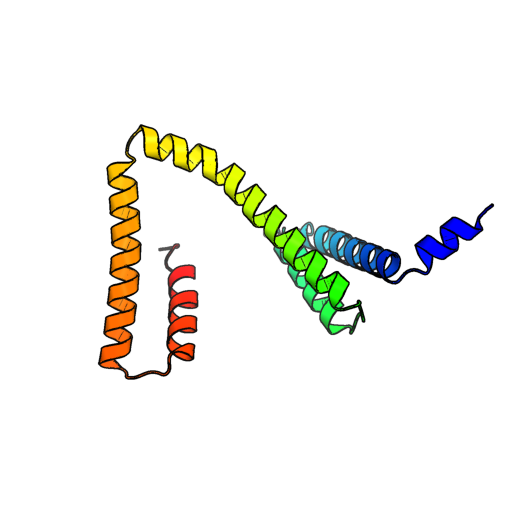655 N N . GLY A 1 86 ? -5.714 6.969 17.210 1.00 69.88 86 GLY A N 1
ATOM 656 C CA . GLY A 1 86 ? -7.170 6.841 17.307 1.00 69.88 86 GLY A CA 1
ATOM 657 C C . GLY A 1 86 ? -7.585 5.679 18.211 1.00 69.88 86 GLY A C 1
ATOM 658 O O . GLY A 1 86 ? -8.462 5.833 19.062 1.00 69.88 86 GLY A O 1
ATOM 659 N N . PHE A 1 87 ? -6.893 4.546 18.104 1.00 67.00 87 PHE A N 1
ATOM 660 C CA . PHE A 1 87 ? -7.104 3.366 18.937 1.00 67.00 87 PHE A CA 1
ATOM 661 C C . PHE A 1 87 ? -6.704 3.599 20.401 1.00 67.00 87 PHE A C 1
ATOM 663 O O . PHE A 1 87 ? -7.465 3.257 21.307 1.00 67.00 87 PHE A O 1
ATOM 670 N N . PHE A 1 88 ? -5.562 4.247 20.656 1.00 66.44 88 PHE A N 1
ATOM 671 C CA . PHE A 1 88 ? -5.117 4.569 22.018 1.00 66.44 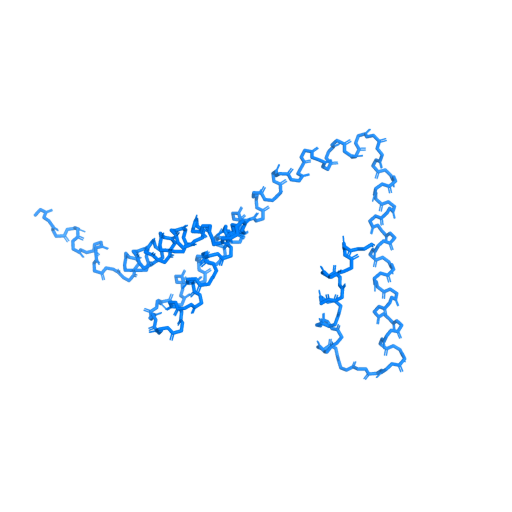88 PHE A CA 1
ATOM 672 C C . PHE A 1 88 ? -6.031 5.583 22.715 1.00 66.44 88 PHE A C 1
ATOM 674 O O . PHE A 1 88 ? -6.359 5.402 23.889 1.00 66.44 88 PHE A O 1
ATOM 681 N N . SER A 1 89 ? -6.482 6.619 22.000 1.00 63.56 89 SER A N 1
ATOM 682 C CA . SER A 1 89 ? -7.468 7.585 22.511 1.00 63.56 89 SER A CA 1
ATOM 683 C C . SER A 1 89 ? -8.784 6.891 22.888 1.00 63.56 89 SER A C 1
ATOM 685 O O . SER A 1 89 ? -9.318 7.077 23.985 1.00 63.56 89 SER A O 1
ATOM 687 N N . SER A 1 90 ? -9.245 5.995 22.015 1.00 61.78 90 SER A N 1
ATOM 688 C CA . SER A 1 90 ? -10.477 5.227 22.193 1.00 61.78 90 SER A CA 1
ATOM 689 C C . SER A 1 90 ? -10.366 4.221 23.356 1.00 61.78 90 SER A C 1
ATOM 691 O O . SER A 1 90 ? -11.288 4.109 24.170 1.00 61.78 90 SER A O 1
ATOM 693 N N . MET A 1 91 ? -9.209 3.566 23.535 1.00 64.06 91 MET A N 1
ATOM 694 C CA . MET A 1 91 ? -8.942 2.708 24.699 1.00 64.06 91 MET A CA 1
ATOM 695 C C . MET A 1 91 ? -8.941 3.477 26.023 1.00 64.06 91 MET A C 1
ATOM 697 O O . MET A 1 91 ? -9.490 2.982 27.008 1.00 64.06 91 MET A O 1
ATOM 701 N N . LYS A 1 92 ? -8.374 4.689 26.050 1.00 64.94 92 LYS A N 1
ATOM 702 C CA . LYS A 1 92 ? -8.249 5.493 27.276 1.00 64.94 92 LYS A CA 1
ATOM 703 C C . LYS A 1 92 ? -9.591 5.981 27.830 1.00 64.94 92 LYS A C 1
ATOM 705 O O . LYS A 1 92 ? -9.708 6.145 29.039 1.00 64.94 92 LYS A O 1
ATOM 710 N N . GLN A 1 93 ? -10.589 6.213 26.974 1.00 63.75 93 GLN A N 1
ATOM 711 C CA . GLN A 1 93 ? -11.928 6.637 27.410 1.00 63.75 93 GLN A CA 1
ATOM 712 C C . GLN A 1 93 ? -12.924 5.479 27.550 1.00 63.75 93 GLN A C 1
ATOM 714 O O . GLN A 1 93 ? -13.776 5.522 28.436 1.00 63.75 93 GLN A O 1
ATOM 719 N N . LYS A 1 94 ? -12.866 4.463 26.677 1.00 62.69 94 LYS A N 1
ATOM 720 C CA . LYS A 1 94 ? -13.927 3.447 26.532 1.00 62.69 94 LYS A CA 1
ATOM 721 C C . LYS A 1 94 ? -13.404 2.071 26.095 1.00 62.69 94 LYS A C 1
ATOM 723 O O . LYS A 1 94 ? -14.129 1.317 25.447 1.00 62.69 94 LYS A O 1
ATOM 728 N N . GLY A 1 95 ? -12.168 1.709 26.450 1.00 67.44 95 GLY A N 1
ATOM 729 C CA . GLY A 1 95 ? -11.519 0.474 25.981 1.00 67.44 95 GLY A CA 1
ATOM 730 C C . GLY A 1 95 ? -12.342 -0.805 26.169 1.00 67.44 95 GLY A C 1
ATOM 731 O O . GLY A 1 95 ? -12.356 -1.648 25.276 1.00 67.44 95 GLY A O 1
ATOM 732 N N . LEU A 1 96 ? -13.111 -0.911 27.259 1.00 66.44 96 LEU A N 1
ATOM 733 C CA . LEU A 1 96 ? -14.001 -2.053 27.488 1.00 66.44 96 LEU A CA 1
ATOM 734 C C . LEU A 1 96 ? -15.223 -2.059 26.550 1.00 66.44 96 LEU A C 1
ATOM 736 O O . LEU A 1 96 ? -15.572 -3.108 26.022 1.00 66.44 96 LEU A O 1
ATOM 740 N N . GLN A 1 97 ? -15.844 -0.901 26.288 1.00 69.50 97 GLN A N 1
ATOM 741 C CA . GLN A 1 97 ? -16.968 -0.801 25.343 1.00 69.50 97 GLN A CA 1
ATOM 742 C C . GLN A 1 97 ? -16.523 -1.103 23.907 1.00 69.50 97 GLN A C 1
ATOM 744 O O . GLN A 1 97 ? -17.254 -1.749 23.167 1.00 69.50 97 GLN A O 1
ATOM 749 N N . LEU A 1 98 ? -15.317 -0.686 23.519 1.00 70.56 98 LEU A N 1
ATOM 750 C CA . LEU A 1 98 ? -14.782 -0.930 22.175 1.00 70.56 98 LEU A CA 1
ATOM 751 C C . LEU A 1 98 ? -14.342 -2.376 21.971 1.00 70.56 98 LEU A C 1
ATOM 753 O O . LEU A 1 98 ? -14.601 -2.939 20.912 1.00 70.56 98 LEU A O 1
ATOM 757 N N . ASN A 1 99 ? -13.723 -2.992 22.980 1.00 75.50 99 ASN A N 1
ATOM 758 C CA . ASN A 1 99 ? -13.400 -4.414 22.929 1.00 75.50 99 ASN A CA 1
ATOM 759 C C . ASN A 1 99 ? -14.685 -5.257 22.887 1.00 75.50 99 ASN A C 1
ATOM 761 O O . ASN A 1 99 ? -14.792 -6.151 22.055 1.00 75.50 99 ASN A O 1
ATOM 765 N N . ALA A 1 100 ? -15.703 -4.903 23.681 1.00 75.19 100 ALA A N 1
ATOM 766 C CA . ALA A 1 100 ? -17.010 -5.558 23.638 1.00 75.19 100 ALA A CA 1
ATOM 767 C C . ALA A 1 100 ? -17.718 -5.386 22.280 1.00 75.19 100 ALA A C 1
ATOM 769 O O . ALA A 1 100 ? -18.276 -6.351 21.760 1.00 75.19 100 ALA A O 1
ATOM 770 N N . LEU A 1 101 ? -17.665 -4.196 21.670 1.00 74.88 101 LEU A N 1
ATOM 771 C CA . LEU A 1 101 ? -18.196 -3.958 20.322 1.00 74.88 101 LEU A CA 1
ATOM 772 C C . LEU A 1 101 ? -17.444 -4.780 19.269 1.00 74.88 101 LEU A C 1
ATOM 774 O O . LEU A 1 101 ? -18.078 -5.470 18.476 1.00 74.88 101 LEU A O 1
ATOM 778 N N . GLY A 1 102 ? -16.108 -4.775 19.301 1.00 75.50 102 GLY A N 1
ATOM 779 C CA . GLY A 1 102 ? -15.279 -5.578 18.398 1.00 75.50 102 GLY A CA 1
ATOM 780 C C . GLY A 1 102 ? -15.542 -7.078 18.545 1.00 75.50 102 GLY A C 1
ATOM 781 O O . GLY A 1 102 ? -15.759 -7.767 17.552 1.00 75.50 102 GLY A O 1
ATOM 782 N N . ALA A 1 103 ? -15.621 -7.575 19.781 1.00 78.75 103 ALA A N 1
ATOM 783 C CA . ALA A 1 103 ? -15.973 -8.960 20.072 1.00 78.75 103 ALA A CA 1
ATOM 784 C C . ALA A 1 103 ? -17.384 -9.304 19.575 1.00 78.75 103 ALA A C 1
ATOM 786 O O . ALA A 1 103 ? -17.572 -10.360 18.980 1.00 78.75 103 ALA A O 1
ATOM 787 N N . THR A 1 104 ? -18.361 -8.408 19.744 1.00 76.25 104 THR A N 1
ATOM 788 C CA . THR A 1 104 ? -19.732 -8.617 19.250 1.00 76.25 104 THR A CA 1
ATOM 789 C C . THR A 1 104 ? -19.770 -8.697 17.725 1.00 76.25 104 THR A C 1
ATOM 791 O O . THR A 1 104 ? -20.466 -9.557 17.197 1.00 76.25 104 THR A O 1
ATOM 794 N N . VAL A 1 105 ? -18.998 -7.866 17.015 1.00 81.75 105 VAL A N 1
ATOM 795 C CA . VAL A 1 105 ? -18.891 -7.903 15.544 1.00 81.75 105 VAL A CA 1
ATOM 796 C C . VAL A 1 105 ? -18.226 -9.194 15.059 1.00 81.75 105 VAL A C 1
ATOM 798 O O . VAL A 1 105 ? -18.697 -9.817 14.110 1.00 81.75 105 VAL A O 1
ATOM 801 N N . VAL A 1 106 ? -17.152 -9.636 15.718 1.00 83.25 106 VAL A N 1
ATOM 802 C CA . VAL A 1 106 ? -16.469 -10.889 15.358 1.00 83.25 106 VAL A CA 1
ATOM 803 C C . VAL A 1 106 ? -17.363 -12.101 15.642 1.00 83.25 106 VAL A C 1
ATOM 805 O O . VAL A 1 106 ? -17.463 -13.004 14.810 1.00 83.25 106 VAL A O 1
ATOM 808 N N . LEU A 1 107 ? -18.050 -12.114 16.787 1.00 82.88 107 LEU A N 1
ATOM 809 C CA . LEU A 1 107 ? -18.972 -13.186 17.164 1.00 82.88 107 LEU A CA 1
ATOM 810 C C . LEU A 1 107 ? -20.210 -13.221 16.263 1.00 82.88 107 LEU A C 1
ATOM 812 O O . LEU A 1 107 ? -20.612 -14.304 15.844 1.00 82.88 107 LEU A O 1
ATOM 816 N N . SER A 1 108 ? -20.797 -12.070 15.925 1.00 79.31 108 SER A N 1
ATOM 817 C CA . SER A 1 108 ? -21.940 -12.011 15.010 1.00 79.31 108 SER A CA 1
ATOM 818 C C . SER A 1 108 ? -21.542 -12.450 13.602 1.00 79.31 108 SER A C 1
ATOM 820 O O . SER A 1 108 ? -22.231 -13.285 13.020 1.00 79.31 108 SER A O 1
ATOM 822 N N . GLY A 1 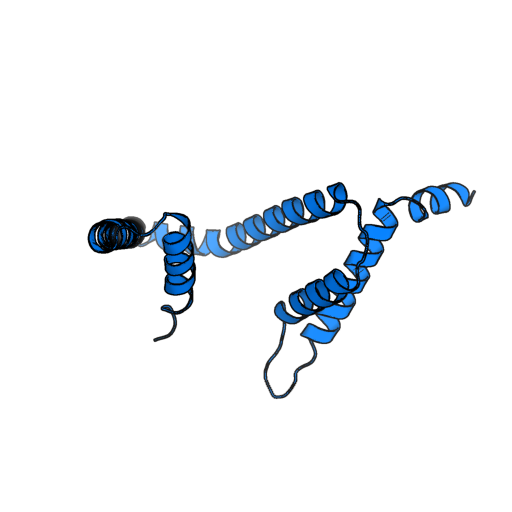109 ? -20.389 -12.001 13.096 1.00 79.88 109 GLY A N 1
ATOM 823 C CA . GLY A 1 109 ? -19.828 -12.475 11.831 1.00 79.88 109 GLY A CA 1
ATOM 824 C C . GLY A 1 109 ? -19.644 -13.994 11.825 1.00 79.88 109 GLY A C 1
ATOM 825 O O . GLY A 1 109 ? -20.146 -14.672 10.930 1.00 79.88 109 GLY A O 1
ATOM 826 N N . GLY A 1 110 ? -19.016 -14.552 12.864 1.00 80.94 110 GLY A N 1
ATOM 827 C CA . GLY A 1 110 ? -18.827 -15.999 13.010 1.00 80.94 110 GLY A CA 1
ATOM 828 C C . GLY A 1 110 ? -20.137 -16.791 13.098 1.00 80.94 110 GLY A C 1
ATOM 829 O O . GLY A 1 110 ? -20.253 -17.854 12.486 1.00 80.94 110 GLY A O 1
ATOM 830 N N . LEU A 1 111 ? -21.145 -16.269 13.802 1.00 81.38 111 LEU A N 1
ATOM 831 C CA . LEU A 1 111 ? -22.472 -16.888 13.899 1.00 81.38 111 LEU A CA 1
ATOM 832 C C . LEU A 1 111 ? -23.216 -16.875 12.561 1.00 81.38 111 LEU A C 1
ATOM 834 O O . LEU A 1 111 ? -23.837 -17.876 12.208 1.00 81.38 111 LEU A O 1
ATOM 838 N N . ILE A 1 112 ? -23.122 -15.788 11.793 1.00 78.75 112 ILE A N 1
ATOM 839 C CA . ILE A 1 112 ? -23.709 -15.711 10.450 1.00 78.75 112 ILE A CA 1
ATOM 840 C C . ILE A 1 112 ? -23.002 -16.713 9.523 1.00 78.75 112 ILE A C 1
ATOM 842 O O . ILE A 1 112 ? -23.678 -17.452 8.810 1.00 78.75 112 ILE A O 1
ATOM 846 N N . VAL A 1 113 ? -21.665 -16.827 9.581 1.00 76.75 113 VAL A N 1
ATOM 847 C CA . VAL A 1 113 ? -20.900 -17.843 8.819 1.00 76.75 113 VAL A CA 1
ATOM 848 C C . VAL A 1 113 ? -21.360 -19.253 9.175 1.00 76.75 113 VAL A C 1
ATOM 850 O O . VAL A 1 113 ? -21.635 -20.061 8.285 1.00 76.75 113 VAL A O 1
ATOM 853 N N . ALA A 1 114 ? -21.473 -19.553 10.468 1.00 77.75 114 ALA A N 1
ATOM 854 C CA . ALA A 1 114 ? -21.910 -20.858 10.946 1.00 77.75 114 ALA A CA 1
ATOM 855 C C . ALA A 1 114 ? -23.359 -21.169 10.529 1.00 77.75 114 ALA A C 1
ATOM 857 O O . ALA A 1 114 ? -23.636 -22.281 10.077 1.00 77.75 114 ALA A O 1
ATOM 858 N N . GLY A 1 115 ? -24.262 -20.188 10.612 1.00 77.00 115 GLY A N 1
ATOM 859 C CA . GLY A 1 115 ? -25.662 -20.322 10.208 1.00 77.00 115 GLY A CA 1
ATOM 860 C C . GLY A 1 115 ? -25.832 -20.545 8.705 1.00 77.00 115 GLY A C 1
ATOM 861 O O . GLY A 1 115 ? -26.557 -21.451 8.295 1.00 77.00 115 GLY A O 1
ATOM 862 N N . VAL A 1 116 ? -25.103 -19.793 7.874 1.00 71.44 116 VAL A N 1
ATOM 863 C CA . VAL A 1 116 ? -25.104 -19.967 6.410 1.00 71.44 116 VAL A CA 1
ATOM 864 C C . VAL A 1 116 ? -24.526 -21.330 6.019 1.00 71.44 116 VAL A C 1
ATOM 866 O O . VAL A 1 116 ? -25.076 -22.006 5.148 1.00 71.44 116 VAL A O 1
ATOM 869 N N . ARG A 1 117 ? -23.465 -21.783 6.701 1.00 68.38 117 ARG A N 1
ATOM 870 C CA . ARG A 1 117 ? -22.895 -23.123 6.494 1.00 68.38 117 ARG A CA 1
ATOM 871 C C . ARG A 1 117 ? -23.899 -24.228 6.834 1.00 68.38 117 ARG A C 1
ATOM 873 O O . ARG A 1 117 ? -23.961 -25.220 6.113 1.00 68.38 117 ARG A O 1
ATOM 880 N N . PHE A 1 118 ? -24.666 -24.058 7.912 1.00 68.69 118 PHE A N 1
ATOM 881 C CA . PHE A 1 118 ? -25.632 -25.052 8.383 1.00 68.69 118 PHE A CA 1
ATOM 882 C C . PHE A 1 118 ? -26.893 -25.119 7.508 1.00 68.69 118 PHE A C 1
ATOM 884 O O . PHE A 1 118 ? -27.386 -26.212 7.248 1.00 68.69 118 PHE A O 1
ATOM 891 N N . LEU A 1 119 ? -27.394 -23.980 7.012 1.00 62.56 119 LEU A N 1
ATOM 892 C CA . LEU A 1 119 ? -28.592 -23.952 6.162 1.00 62.56 119 LEU A CA 1
ATOM 893 C C . LEU A 1 119 ? -28.334 -24.411 4.722 1.00 62.56 119 LEU A C 1
ATOM 895 O O . LEU A 1 119 ? -29.218 -25.018 4.123 1.00 62.56 119 LEU A O 1
ATOM 899 N N . PHE A 1 120 ? -27.162 -24.112 4.151 1.00 62.44 120 PHE A N 1
ATOM 900 C CA . PHE A 1 120 ? -26.970 -24.247 2.703 1.00 62.44 120 PHE A CA 1
ATOM 901 C C . PHE A 1 120 ? -25.907 -25.262 2.254 1.00 62.44 120 PHE A C 1
ATOM 903 O O . PHE A 1 120 ? -25.772 -25.461 1.050 1.00 62.44 120 PHE A O 1
ATOM 910 N N . HIS A 1 121 ? -25.158 -25.914 3.158 1.00 57.97 121 HIS A N 1
ATOM 911 C CA . HIS A 1 121 ? -24.120 -26.906 2.803 1.00 57.97 121 HIS A CA 1
ATOM 912 C C . HIS A 1 121 ? -23.179 -26.462 1.653 1.00 57.97 121 HIS A C 1
ATOM 914 O O . HIS A 1 121 ? -22.698 -27.283 0.872 1.00 57.97 121 HIS A O 1
ATOM 920 N N . PHE A 1 122 ? -22.908 -25.158 1.524 1.00 54.94 122 PHE A N 1
ATOM 921 C CA . PHE A 1 122 ? -22.038 -24.637 0.469 1.00 54.94 122 PHE A CA 1
ATOM 922 C C . PHE A 1 122 ? -20.572 -25.000 0.729 1.00 54.94 122 PHE A C 1
ATOM 924 O O . PHE A 1 122 ? -20.100 -25.028 1.870 1.00 54.94 122 PHE A O 1
ATOM 931 N N . SER A 1 123 ? -19.829 -25.242 -0.354 1.00 57.12 123 SER A N 1
ATOM 932 C CA . SER A 1 123 ? -18.385 -25.447 -0.298 1.00 57.12 123 SER A CA 1
ATOM 933 C C . SER A 1 123 ? -17.682 -24.193 0.246 1.00 57.12 123 SER A C 1
ATOM 935 O O . SER A 1 123 ? -18.018 -23.057 -0.097 1.00 57.12 123 SER A O 1
ATOM 937 N N . ALA A 1 124 ? -16.687 -24.415 1.112 1.00 56.00 124 ALA A N 1
ATOM 938 C CA . ALA A 1 124 ? -15.957 -23.382 1.854 1.00 56.00 124 ALA A CA 1
ATOM 939 C C . ALA A 1 124 ? -15.455 -22.167 1.029 1.00 56.00 124 ALA A C 1
ATOM 941 O O . ALA A 1 124 ? -15.475 -21.062 1.575 1.00 56.00 124 ALA A O 1
ATOM 942 N N . PRO A 1 125 ? -15.058 -22.293 -0.259 1.00 54.12 125 PRO A N 1
ATOM 943 C CA . PRO A 1 125 ? -14.580 -21.146 -1.038 1.00 54.12 125 PRO A CA 1
ATOM 944 C C . PRO A 1 125 ? -15.680 -20.142 -1.416 1.00 54.12 125 PRO A C 1
ATOM 946 O O . PRO A 1 125 ? -15.436 -18.937 -1.410 1.00 54.12 125 PRO A O 1
ATOM 949 N N . GLY A 1 126 ? -16.896 -20.614 -1.719 1.00 58.91 126 GLY A N 1
ATOM 950 C CA . GLY A 1 126 ? -17.997 -19.747 -2.166 1.00 58.91 126 GLY A CA 1
ATOM 951 C C . GLY A 1 126 ? -18.540 -18.853 -1.050 1.00 58.91 126 GLY A C 1
ATOM 952 O O . GLY A 1 126 ? -18.907 -17.704 -1.281 1.00 58.91 126 GLY A O 1
ATOM 953 N N . ILE A 1 127 ? -18.515 -19.359 0.184 1.00 60.59 127 ILE A N 1
ATOM 954 C CA . ILE A 1 127 ? -18.963 -18.627 1.369 1.00 60.59 127 ILE A CA 1
ATOM 955 C C . ILE A 1 127 ? -17.966 -17.506 1.714 1.00 60.59 127 ILE A C 1
ATOM 957 O O . ILE A 1 127 ? -18.384 -16.380 1.964 1.00 60.59 127 ILE A O 1
ATOM 961 N N . GLY A 1 128 ? -16.653 -17.763 1.646 1.00 60.88 128 GLY A N 1
ATOM 962 C CA . GLY A 1 128 ? -15.626 -16.753 1.944 1.00 60.88 128 GLY A CA 1
ATOM 963 C C . GLY A 1 128 ? -15.706 -15.505 1.053 1.00 60.88 128 GLY A C 1
ATOM 964 O O . GLY A 1 128 ? -15.588 -14.386 1.551 1.00 60.88 128 GLY A O 1
ATOM 965 N N . GLY A 1 129 ? -15.986 -15.683 -0.243 1.00 63.09 129 GLY A N 1
ATOM 966 C CA . GLY A 1 129 ? -16.168 -14.569 -1.184 1.00 63.09 129 GLY A CA 1
ATOM 967 C C . GLY A 1 129 ? -17.438 -13.745 -0.934 1.00 63.09 129 GLY A C 1
ATOM 968 O O . GLY A 1 129 ? -17.416 -12.519 -1.071 1.00 63.09 129 GLY A O 1
ATOM 969 N N . LEU A 1 130 ? -18.527 -14.398 -0.510 1.00 64.19 130 LEU A N 1
ATOM 970 C CA . LEU A 1 130 ? -19.779 -13.730 -0.134 1.00 64.19 130 LEU A CA 1
ATOM 971 C C . LEU A 1 130 ? -19.630 -12.921 1.162 1.00 64.19 130 LEU A C 1
ATOM 973 O O . LEU A 1 130 ? -20.119 -11.795 1.226 1.00 64.19 130 LEU A O 1
ATOM 977 N N . PHE A 1 131 ? -18.907 -13.442 2.160 1.00 63.97 131 PHE A N 1
ATOM 978 C CA . PHE A 1 131 ? -18.592 -12.686 3.379 1.00 63.97 131 PHE A CA 1
ATOM 979 C C . PHE A 1 131 ? -17.726 -11.460 3.087 1.00 63.97 131 PHE A C 1
ATOM 981 O O . PHE A 1 131 ? -18.057 -10.371 3.549 1.00 63.97 131 PHE A O 1
ATOM 988 N N . ALA A 1 132 ? -16.668 -11.612 2.284 1.00 62.50 132 ALA A N 1
ATOM 989 C CA . ALA A 1 132 ? -15.789 -10.500 1.924 1.00 62.50 132 ALA A CA 1
ATOM 990 C C . ALA A 1 132 ? -16.520 -9.405 1.126 1.00 62.50 132 ALA A C 1
ATOM 992 O O . ALA A 1 132 ? -16.317 -8.219 1.373 1.00 62.50 132 ALA A O 1
ATOM 993 N N . SER A 1 133 ? -17.412 -9.783 0.204 1.00 56.53 133 SER A N 1
ATOM 994 C CA . SER A 1 133 ? -18.204 -8.805 -0.557 1.00 56.53 133 SER A CA 1
ATOM 995 C C . SER A 1 133 ? -19.255 -8.116 0.323 1.00 56.53 133 SER A C 1
ATOM 997 O O . SER A 1 133 ? -19.395 -6.897 0.271 1.00 56.53 133 SER A O 1
ATOM 999 N N . GLY A 1 134 ? -19.945 -8.865 1.191 1.00 60.16 134 GLY A N 1
ATOM 1000 C CA . GLY A 1 134 ? -21.003 -8.332 2.054 1.00 60.16 134 GLY A CA 1
ATOM 1001 C C . GLY A 1 134 ? -20.519 -7.327 3.104 1.00 60.16 134 GLY A C 1
ATOM 1002 O O . GLY A 1 134 ? -21.184 -6.320 3.331 1.00 60.16 134 GLY A O 1
ATOM 1003 N N . THR A 1 135 ? -19.348 -7.530 3.718 1.00 57.00 135 THR A N 1
ATOM 1004 C CA . THR A 1 135 ? -18.827 -6.595 4.738 1.00 57.00 135 THR A CA 1
ATOM 1005 C C . THR A 1 135 ? -18.279 -5.285 4.165 1.00 57.00 135 THR A C 1
ATOM 1007 O O . THR A 1 135 ? -18.001 -4.370 4.935 1.00 57.00 135 THR A O 1
ATOM 1010 N N . THR A 1 136 ? -18.106 -5.186 2.844 1.00 58.31 136 THR A N 1
ATOM 1011 C CA . THR A 1 136 ? -17.496 -4.011 2.195 1.00 58.31 136 THR A CA 1
ATOM 1012 C C . THR A 1 136 ? -18.544 -2.992 1.717 1.00 58.31 136 THR A C 1
ATOM 1014 O O . THR A 1 136 ? -18.233 -1.808 1.638 1.00 58.31 136 THR A O 1
ATOM 1017 N N . ASP A 1 137 ? -19.790 -3.419 1.467 1.00 49.69 137 ASP A N 1
ATOM 1018 C CA . ASP A 1 137 ? -20.879 -2.573 0.929 1.00 49.69 137 ASP A CA 1
ATOM 1019 C C . ASP A 1 137 ? -21.856 -2.045 2.013 1.00 49.69 137 ASP A C 1
ATOM 1021 O O . ASP A 1 137 ? -22.536 -1.040 1.839 1.00 49.69 137 ASP A O 1
ATOM 1025 N N . LEU A 1 138 ? -21.900 -2.668 3.198 1.00 45.66 138 LEU A N 1
ATOM 1026 C CA . LEU A 1 138 ? -22.862 -2.330 4.267 1.00 45.66 138 LEU A CA 1
ATOM 1027 C C . LEU A 1 138 ? -22.462 -1.137 5.166 1.00 45.66 138 LEU A C 1
ATOM 1029 O O . LEU A 1 138 ? -23.134 -0.873 6.159 1.00 45.66 138 LEU A O 1
ATOM 1033 N N . ALA A 1 139 ? -21.390 -0.402 4.849 1.00 39.88 139 ALA A N 1
ATOM 1034 C CA . ALA A 1 139 ? -20.952 0.767 5.630 1.00 39.88 139 ALA A CA 1
ATOM 1035 C C . ALA A 1 139 ? -21.535 2.112 5.144 1.00 39.88 139 ALA A C 1
ATOM 1037 O O . ALA A 1 139 ? -21.195 3.157 5.699 1.00 39.88 139 ALA A O 1
ATOM 1038 N N . ASN A 1 140 ? -22.403 2.109 4.127 1.00 39.62 140 ASN A N 1
ATOM 1039 C CA . ASN A 1 140 ? -23.070 3.312 3.630 1.00 39.62 140 ASN A CA 1
ATOM 1040 C C . ASN A 1 140 ? -24.567 3.065 3.413 1.00 39.62 140 ASN A C 1
ATOM 1042 O O . ASN A 1 140 ? -25.011 3.026 2.272 1.00 39.62 140 ASN A O 1
ATOM 1046 N N . HIS A 1 141 ? -25.317 2.882 4.502 1.00 35.12 141 HIS A N 1
ATOM 1047 C CA . HIS A 1 141 ? -26.709 3.324 4.655 1.00 35.12 141 HIS A CA 1
ATOM 1048 C C . HIS A 1 141 ? -27.122 3.300 6.129 1.00 35.12 141 HIS A C 1
ATOM 1050 O O . HIS A 1 141 ? -26.793 2.312 6.821 1.00 35.12 141 HIS A O 1
#